Protein AF-A0A443QBY2-F1 (afdb_monomer_lite)

Organism: NCBI:txid1965070

Structure (mmCIF, N/CA/C/O backbone):
data_AF-A0A443QBY2-F1
#
_entry.id   AF-A0A443QBY2-F1
#
loop_
_atom_site.group_PDB
_atom_site.id
_atom_site.type_symbol
_atom_site.label_atom_id
_atom_site.label_alt_id
_atom_site.label_comp_id
_atom_site.label_asym_id
_atom_site.label_entity_id
_atom_site.label_seq_id
_atom_site.pdbx_PDB_ins_code
_atom_site.Cartn_x
_atom_site.Cartn_y
_atom_site.Cartn_z
_atom_site.occupancy
_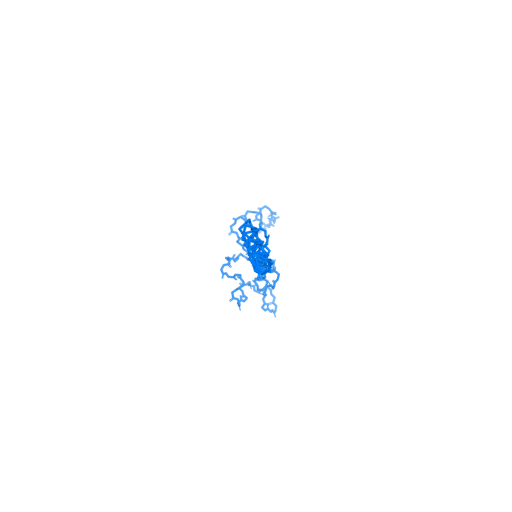atom_site.B_iso_or_equiv
_atom_site.auth_seq_id
_atom_site.auth_comp_id
_atom_site.auth_asym_id
_atom_site.auth_atom_id
_atom_site.pdbx_PDB_model_num
ATOM 1 N N . MET A 1 1 ? 29.136 24.225 -43.897 1.00 42.38 1 MET A N 1
ATOM 2 C CA . MET A 1 1 ? 27.846 24.043 -43.202 1.00 42.38 1 MET A CA 1
ATOM 3 C C . MET A 1 1 ? 28.032 22.943 -42.176 1.00 42.38 1 MET A C 1
ATOM 5 O O . MET A 1 1 ? 28.352 21.845 -42.598 1.00 42.38 1 MET A O 1
ATOM 9 N N . LEU A 1 2 ? 27.923 23.266 -40.887 1.00 33.84 2 LEU A N 1
ATOM 10 C CA . LEU A 1 2 ? 27.277 22.489 -39.815 1.00 33.84 2 LEU A CA 1
ATOM 11 C C . LEU A 1 2 ? 27.465 23.318 -38.524 1.00 33.84 2 LEU A C 1
ATOM 13 O O . LEU A 1 2 ? 28.614 23.559 -38.158 1.00 33.84 2 LEU A O 1
ATOM 17 N N . PRO A 1 3 ? 26.401 23.846 -37.892 1.00 43.53 3 PRO A N 1
ATOM 18 C CA . PRO A 1 3 ? 26.535 24.573 -36.637 1.00 43.53 3 PRO A CA 1
ATOM 19 C C . PRO A 1 3 ? 26.669 23.586 -35.472 1.00 43.53 3 PRO A C 1
ATOM 21 O O . PRO A 1 3 ? 26.006 22.549 -35.447 1.00 43.53 3 PRO A O 1
ATOM 24 N N . GLU A 1 4 ? 27.531 23.931 -34.517 1.00 43.28 4 GLU A N 1
ATOM 25 C CA . GLU A 1 4 ? 27.651 23.273 -33.217 1.00 43.28 4 GLU A CA 1
ATOM 26 C C . GLU A 1 4 ? 26.301 23.320 -32.490 1.00 43.28 4 GLU A C 1
ATOM 28 O O . GLU A 1 4 ? 25.723 24.386 -32.261 1.00 43.28 4 GLU A O 1
ATOM 33 N N . SER A 1 5 ? 25.768 22.147 -32.157 1.00 44.44 5 SER A N 1
ATOM 34 C CA . SER A 1 5 ? 24.561 22.009 -31.354 1.00 44.44 5 SER A CA 1
ATOM 35 C C . SER A 1 5 ? 24.869 22.379 -29.904 1.00 44.44 5 SER A C 1
ATOM 37 O O . SER A 1 5 ? 25.512 21.621 -29.182 1.00 44.44 5 SER A O 1
ATOM 39 N N . PHE A 1 6 ? 24.386 23.548 -29.490 1.00 41.69 6 PHE A N 1
ATOM 40 C CA . PHE A 1 6 ? 24.282 23.962 -28.097 1.00 41.69 6 PHE A CA 1
ATOM 41 C C . PHE A 1 6 ? 23.352 22.995 -27.339 1.00 41.69 6 PHE A C 1
ATOM 43 O O . PHE A 1 6 ? 22.131 23.066 -27.479 1.00 41.69 6 PHE A O 1
ATOM 50 N N . GLU A 1 7 ? 23.912 22.095 -26.527 1.00 49.81 7 GLU A N 1
ATOM 51 C CA . GLU A 1 7 ? 23.154 21.367 -25.501 1.00 49.81 7 GLU A CA 1
ATOM 52 C C . GLU A 1 7 ? 22.750 22.350 -24.391 1.00 49.81 7 GLU A C 1
ATOM 54 O O . GLU A 1 7 ? 23.513 22.644 -23.472 1.00 49.81 7 GLU A O 1
ATOM 59 N N . SER A 1 8 ? 21.535 22.896 -24.496 1.00 40.12 8 SER A N 1
ATOM 60 C CA . SER A 1 8 ? 20.907 23.667 -23.423 1.00 40.12 8 SER A CA 1
ATOM 61 C C . SER A 1 8 ? 20.247 22.722 -22.399 1.00 40.12 8 SER A C 1
ATOM 63 O O . SER A 1 8 ? 19.374 21.931 -22.774 1.00 40.12 8 SER A O 1
ATOM 65 N N . PRO A 1 9 ? 20.584 22.813 -21.098 1.00 49.19 9 PRO A N 1
ATOM 66 C CA . PRO A 1 9 ? 19.965 22.020 -20.029 1.00 49.19 9 PRO A CA 1
ATOM 67 C C . PRO A 1 9 ? 18.491 22.382 -19.752 1.00 49.19 9 PRO A C 1
ATOM 69 O O . PRO A 1 9 ? 17.819 21.691 -18.985 1.00 49.19 9 PRO A O 1
ATOM 72 N N . GLU A 1 10 ? 17.945 23.423 -20.387 1.00 43.69 10 GLU A N 1
ATOM 73 C CA . GLU A 1 10 ? 16.562 23.876 -20.174 1.00 43.69 10 GLU A CA 1
ATOM 74 C C . GLU A 1 10 ? 15.514 23.000 -20.891 1.00 43.69 10 GLU A C 1
ATOM 76 O O . GLU A 1 10 ? 14.349 22.957 -20.480 1.00 43.69 10 GLU A O 1
ATOM 81 N N . SER A 1 11 ? 15.924 22.219 -21.900 1.00 49.34 11 SER A N 1
ATOM 82 C CA . SER A 1 11 ? 15.030 21.290 -22.613 1.00 49.34 11 SER A CA 1
ATOM 83 C C . SER A 1 11 ? 14.712 20.016 -21.817 1.00 49.34 11 SER A C 1
ATOM 85 O O . SER A 1 11 ? 13.688 19.378 -22.058 1.00 49.34 11 SER A O 1
ATOM 87 N N . LEU A 1 12 ? 15.558 19.634 -20.853 1.00 50.25 12 LEU A N 1
ATOM 88 C CA . LEU A 1 12 ? 15.322 18.469 -19.988 1.00 50.25 12 LEU A CA 1
ATOM 89 C C . LEU A 1 12 ? 14.294 18.764 -18.887 1.00 50.25 12 LEU A C 1
ATOM 91 O O . LEU A 1 12 ? 13.586 17.865 -18.435 1.00 50.25 12 LEU A O 1
ATOM 95 N N . VAL A 1 13 ? 14.184 20.027 -18.472 1.00 50.03 13 VAL A N 1
ATOM 96 C CA . VAL A 1 13 ? 13.274 20.462 -17.400 1.00 50.03 13 VAL A CA 1
ATOM 97 C C . VAL A 1 13 ? 11.841 20.623 -17.914 1.00 50.03 13 VAL A C 1
ATOM 99 O O . VAL A 1 13 ? 10.887 20.347 -17.188 1.00 50.03 13 VAL A O 1
ATOM 102 N N . THR A 1 14 ? 11.672 21.002 -19.182 1.00 46.50 14 THR A N 1
ATOM 103 C CA . THR A 1 14 ? 10.359 21.125 -19.835 1.00 46.50 14 THR A CA 1
ATOM 104 C C . THR A 1 14 ? 9.808 19.785 -20.327 1.00 46.50 14 THR A C 1
ATOM 106 O O . THR A 1 14 ? 8.609 19.559 -20.180 1.00 46.50 14 THR A O 1
ATOM 109 N N . LEU A 1 15 ? 10.655 18.847 -20.774 1.00 50.59 15 LEU A N 1
ATOM 110 C CA . LEU A 1 15 ? 10.231 17.473 -21.094 1.00 50.59 15 LEU A CA 1
ATOM 111 C C . LEU A 1 15 ? 9.747 16.709 -19.849 1.00 50.59 15 LEU A C 1
ATOM 113 O O . LEU A 1 15 ? 8.799 15.933 -19.918 1.00 50.59 15 LEU A O 1
ATOM 117 N N . SER A 1 16 ? 10.331 16.989 -18.679 1.00 51.66 16 SER A N 1
ATOM 118 C CA . SER A 1 16 ? 9.906 16.414 -17.392 1.00 51.66 16 SER A CA 1
ATOM 119 C C . SER A 1 16 ? 8.456 16.767 -17.016 1.00 51.66 16 SER A C 1
ATOM 121 O O . SER A 1 16 ? 7.842 16.103 -16.185 1.00 51.66 16 SER A O 1
ATOM 123 N N . LYS A 1 17 ? 7.877 17.803 -17.640 1.00 52.81 17 LYS A N 1
ATOM 124 C CA . LYS A 1 17 ? 6.498 18.238 -17.387 1.00 52.81 17 LYS A CA 1
ATOM 125 C C . LYS A 1 17 ? 5.448 17.424 -18.156 1.00 52.81 17 LYS A C 1
ATOM 127 O O . LYS A 1 17 ? 4.280 17.475 -17.788 1.00 52.81 17 LYS A O 1
ATOM 132 N N . GLU A 1 18 ? 5.862 16.657 -19.166 1.00 61.91 18 GLU A N 1
ATOM 133 C CA . GLU A 1 18 ? 4.982 15.819 -20.000 1.00 61.91 18 GLU A CA 1
ATOM 134 C C . GLU A 1 18 ? 5.408 14.333 -20.012 1.00 61.91 18 GLU A C 1
ATOM 136 O O . GLU A 1 18 ? 4.746 13.479 -20.596 1.00 61.91 18 GLU A O 1
ATOM 141 N N . CYS A 1 19 ? 6.504 14.010 -19.319 1.00 71.62 19 CYS A N 1
ATOM 142 C CA . CYS A 1 19 ? 7.102 12.683 -19.223 1.00 71.62 19 CYS A CA 1
ATOM 143 C C . CYS A 1 19 ? 6.739 12.029 -17.884 1.00 71.62 19 CYS A C 1
ATOM 145 O O . CYS A 1 19 ? 7.216 12.452 -16.832 1.00 71.62 19 CYS A O 1
ATOM 147 N N . GLU A 1 20 ? 5.893 10.997 -17.898 1.00 82.25 20 GLU A N 1
ATOM 148 C CA . GLU A 1 20 ? 5.471 10.334 -16.657 1.00 82.25 20 GLU A CA 1
ATOM 149 C C . GLU A 1 20 ? 6.557 9.428 -16.063 1.00 82.25 20 GLU A C 1
ATOM 151 O O . GLU A 1 20 ? 6.644 9.292 -14.839 1.00 82.25 20 GLU A O 1
ATOM 156 N N . PHE A 1 21 ? 7.393 8.837 -16.921 1.00 86.12 21 PHE A N 1
ATOM 157 C CA . PHE A 1 21 ? 8.566 8.057 -16.546 1.00 86.12 21 PHE A CA 1
ATOM 158 C C . PHE A 1 21 ? 9.684 8.236 -17.579 1.00 86.12 21 PHE A C 1
ATOM 160 O O . PHE A 1 21 ? 9.456 8.063 -18.773 1.00 86.12 21 PHE A O 1
ATOM 167 N N . LEU A 1 22 ? 10.894 8.582 -17.131 1.00 87.19 22 LEU A N 1
ATOM 168 C CA . LEU A 1 22 ? 12.052 8.821 -17.996 1.00 87.19 22 LEU A CA 1
ATOM 169 C C . LEU A 1 22 ? 13.064 7.679 -17.861 1.00 87.19 22 LEU A C 1
ATOM 171 O O . LEU A 1 22 ? 13.688 7.532 -16.807 1.00 87.19 22 LEU A O 1
ATOM 175 N N . CYS A 1 23 ? 13.296 6.949 -18.952 1.00 86.75 23 CYS A N 1
ATOM 176 C CA . CYS A 1 23 ? 14.412 6.015 -19.070 1.00 86.75 23 CYS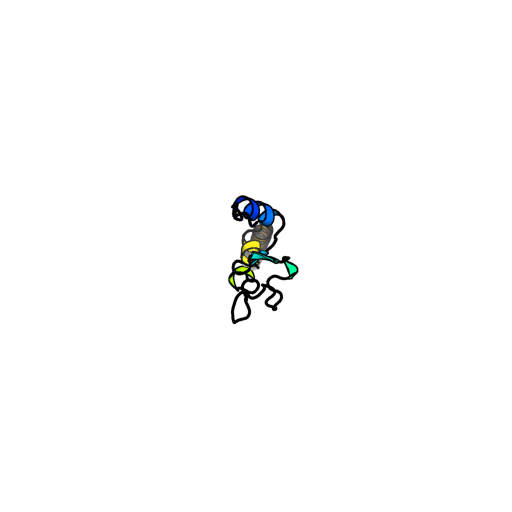 A CA 1
ATOM 177 C C . CYS A 1 23 ? 15.728 6.812 -19.046 1.00 86.75 23 CYS A C 1
ATOM 179 O O . CYS A 1 23 ? 16.002 7.639 -19.924 1.00 86.75 23 CYS A O 1
ATOM 181 N N . LYS A 1 24 ? 16.560 6.590 -18.032 1.00 82.75 24 LYS A N 1
ATOM 182 C CA . LYS A 1 24 ? 17.812 7.316 -17.791 1.00 82.75 24 LYS A CA 1
ATOM 183 C C . LYS A 1 24 ? 18.833 7.077 -18.894 1.00 82.75 24 LYS A C 1
ATOM 185 O O . LYS A 1 24 ? 19.509 8.038 -19.277 1.00 82.75 24 LYS A O 1
ATOM 190 N N . SER A 1 25 ? 18.921 5.842 -19.391 1.00 81.19 25 SER A N 1
ATOM 191 C CA . SER A 1 25 ? 19.921 5.439 -20.390 1.00 81.19 25 SER A CA 1
ATOM 192 C C . SER A 1 25 ? 19.592 5.884 -21.812 1.00 81.19 25 SER A C 1
ATOM 194 O O . SER A 1 25 ? 20.499 6.148 -22.595 1.00 81.19 25 SER A O 1
ATOM 196 N N . SER A 1 26 ? 18.311 5.978 -22.162 1.00 78.62 26 SER A N 1
ATOM 197 C CA . SER A 1 26 ? 17.876 6.304 -23.527 1.00 78.62 26 SER A CA 1
ATOM 198 C C . SER A 1 26 ? 17.246 7.690 -23.660 1.00 78.62 26 SER A C 1
ATOM 200 O O . SER A 1 26 ? 16.869 8.091 -24.759 1.00 78.62 26 SER A O 1
ATOM 202 N N . LYS A 1 27 ? 17.078 8.410 -22.541 1.00 82.38 27 LYS A N 1
ATOM 203 C CA . LYS A 1 27 ? 16.353 9.692 -22.462 1.00 82.38 27 LYS A CA 1
ATOM 204 C C . LYS A 1 27 ? 14.946 9.627 -23.073 1.00 82.38 27 LYS A C 1
ATOM 206 O O . LYS A 1 27 ? 14.410 10.637 -23.515 1.00 82.38 27 LYS A O 1
ATOM 211 N N . THR A 1 28 ? 14.349 8.435 -23.104 1.00 83.81 28 THR A N 1
ATOM 212 C CA . THR A 1 28 ? 13.016 8.195 -23.666 1.00 83.81 28 THR A CA 1
ATOM 213 C C . THR A 1 28 ? 11.957 8.281 -22.579 1.00 83.81 28 THR A C 1
ATOM 215 O O . THR A 1 28 ? 12.167 7.815 -21.461 1.00 83.81 28 THR A O 1
ATOM 218 N N . CYS A 1 29 ? 10.814 8.859 -22.928 1.00 86.44 29 CYS A N 1
ATOM 219 C CA . CYS A 1 29 ? 9.665 8.971 -22.047 1.00 86.44 29 CYS A CA 1
ATOM 220 C C . CYS A 1 29 ? 8.683 7.825 -22.264 1.00 86.44 29 CYS A C 1
ATOM 222 O O . CYS A 1 29 ? 8.294 7.537 -23.396 1.00 86.44 29 CYS A O 1
ATOM 224 N N . LEU A 1 30 ? 8.251 7.219 -21.166 1.00 85.19 30 LEU A N 1
ATOM 225 C CA . LEU A 1 30 ? 7.207 6.208 -21.118 1.00 85.19 30 LEU A CA 1
ATOM 226 C C . LEU A 1 30 ? 5.975 6.760 -20.394 1.00 85.19 30 LEU A C 1
ATOM 228 O O . LEU A 1 30 ? 6.068 7.627 -19.519 1.00 85.19 30 LEU A O 1
ATOM 232 N N . ARG A 1 31 ? 4.806 6.235 -20.773 1.00 85.69 31 ARG A N 1
ATOM 233 C CA . ARG A 1 31 ? 3.557 6.404 -20.015 1.00 85.69 31 ARG A CA 1
ATOM 234 C C . ARG A 1 31 ? 3.586 5.500 -18.787 1.00 85.69 31 ARG A C 1
ATOM 236 O O . ARG A 1 31 ? 4.186 4.430 -18.856 1.00 85.69 31 ARG A O 1
ATOM 243 N N . ARG A 1 32 ? 2.896 5.870 -17.702 1.00 82.00 32 ARG A N 1
ATOM 244 C CA . ARG A 1 32 ? 2.832 5.046 -16.477 1.00 82.00 32 ARG A CA 1
ATOM 245 C C . ARG A 1 32 ? 2.322 3.630 -16.730 1.00 82.00 32 ARG A C 1
ATOM 247 O O . ARG A 1 32 ? 2.773 2.722 -16.052 1.00 82.00 32 ARG A O 1
ATOM 254 N N . ASP A 1 33 ? 1.441 3.439 -17.709 1.00 81.75 33 ASP A N 1
ATOM 255 C CA . ASP A 1 33 ? 0.885 2.119 -18.051 1.00 81.75 33 ASP A CA 1
ATOM 256 C C . ASP A 1 33 ? 1.927 1.157 -18.656 1.00 81.75 33 ASP A C 1
ATOM 258 O O . ASP A 1 33 ? 1.698 -0.048 -18.738 1.00 81.75 33 ASP A O 1
ATOM 262 N N . LEU A 1 34 ? 3.066 1.693 -19.107 1.00 86.56 34 LEU A N 1
ATOM 263 C CA . LEU A 1 34 ? 4.207 0.936 -19.627 1.00 86.56 34 LEU A CA 1
ATOM 264 C C . LEU A 1 34 ? 5.301 0.735 -18.570 1.00 86.56 34 LEU A C 1
ATOM 266 O O . LEU A 1 34 ? 6.377 0.262 -18.896 1.00 86.56 34 LEU A O 1
ATOM 270 N N . VAL A 1 35 ? 5.066 1.145 -17.326 1.00 87.75 35 VAL A N 1
ATOM 271 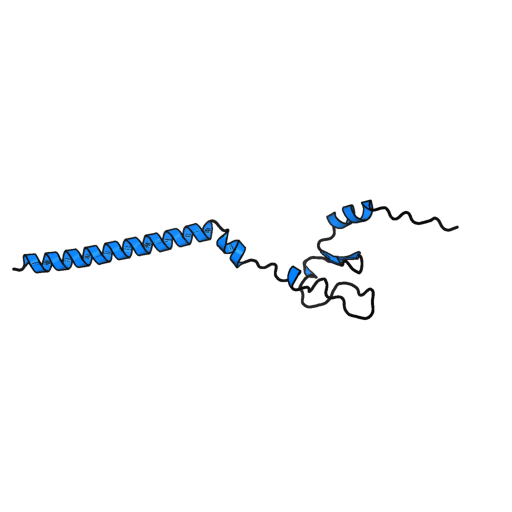C CA . VAL A 1 35 ? 6.008 0.956 -16.222 1.00 87.75 35 VAL A CA 1
ATOM 272 C C . VAL A 1 35 ? 5.468 -0.178 -15.363 1.00 87.75 35 VAL A C 1
ATOM 274 O O . VAL A 1 35 ? 4.305 -0.129 -14.957 1.00 87.75 35 VAL A O 1
ATOM 277 N N . CYS A 1 36 ? 6.298 -1.178 -15.069 1.00 88.56 36 CYS A N 1
ATOM 278 C CA . CYS A 1 36 ? 5.923 -2.347 -14.269 1.00 88.56 36 CYS A CA 1
ATOM 279 C C . CYS A 1 36 ? 4.814 -3.202 -14.896 1.00 88.56 36 CYS A C 1
ATOM 281 O O . CYS A 1 36 ? 3.924 -3.697 -14.197 1.00 88.56 36 CYS A O 1
ATOM 283 N N . ASN A 1 37 ? 4.843 -3.350 -16.221 1.00 87.56 37 ASN A N 1
ATOM 284 C CA . ASN A 1 37 ? 3.906 -4.183 -16.972 1.00 87.56 37 ASN A CA 1
ATOM 285 C C . ASN A 1 37 ? 4.477 -5.577 -17.296 1.00 87.56 37 ASN A C 1
ATOM 287 O O . ASN A 1 37 ? 3.809 -6.371 -17.965 1.00 87.56 37 ASN A O 1
ATOM 291 N N . GLY A 1 38 ? 5.682 -5.887 -16.808 1.00 86.25 38 GLY A N 1
ATOM 292 C CA . GLY A 1 38 ? 6.368 -7.157 -17.026 1.00 86.25 38 GLY A CA 1
ATOM 293 C C . GLY A 1 38 ? 7.113 -7.241 -18.359 1.00 86.25 38 GLY A C 1
ATOM 294 O O . GLY A 1 38 ? 7.627 -8.311 -18.693 1.00 86.25 38 GLY A O 1
ATOM 295 N N . PHE A 1 39 ? 7.187 -6.144 -19.117 1.00 88.19 39 PHE A N 1
ATOM 296 C CA . PHE A 1 39 ? 7.926 -6.054 -20.372 1.00 88.19 39 PHE A CA 1
ATOM 297 C C . PHE A 1 39 ? 8.905 -4.877 -20.326 1.00 88.19 39 PHE A C 1
ATOM 299 O O . PHE A 1 39 ? 8.497 -3.785 -19.969 1.00 88.19 39 PHE A O 1
ATOM 306 N N . PRO A 1 40 ? 10.173 -5.048 -20.742 1.00 88.00 40 PRO A N 1
ATOM 307 C CA . PRO A 1 40 ? 11.119 -3.938 -20.817 1.00 88.00 40 PRO A CA 1
ATOM 308 C C . PRO A 1 40 ? 10.751 -3.015 -21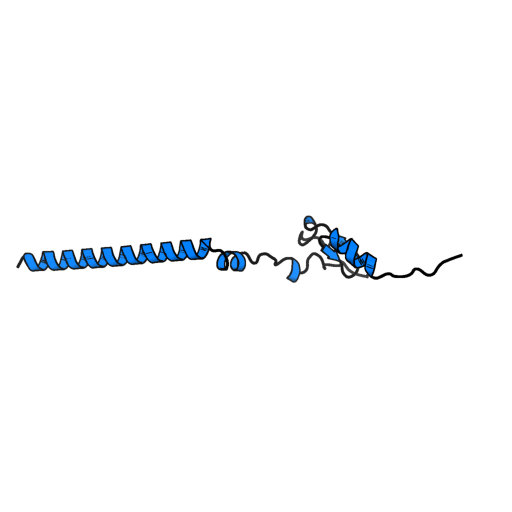.986 1.00 88.00 40 PRO A C 1
ATOM 310 O O . PRO A 1 40 ? 11.040 -3.312 -23.149 1.00 88.00 40 PRO A O 1
ATOM 313 N N . ASN A 1 41 ? 10.095 -1.898 -21.680 1.00 87.25 41 ASN A N 1
ATOM 314 C CA . ASN A 1 41 ? 9.662 -0.897 -22.654 1.00 87.25 41 ASN A CA 1
ATOM 315 C C . ASN A 1 41 ? 10.717 0.196 -22.867 1.00 87.25 41 ASN A C 1
ATOM 317 O O . ASN A 1 41 ? 10.644 0.931 -23.857 1.00 87.25 41 ASN A O 1
ATOM 321 N N . CYS A 1 42 ? 11.711 0.318 -21.978 1.00 87.62 42 CYS A N 1
ATOM 322 C CA . CYS A 1 42 ? 12.818 1.246 -22.188 1.00 87.62 42 CYS A CA 1
ATOM 323 C C . CYS A 1 42 ? 13.686 0.809 -23.387 1.00 87.62 42 CYS A C 1
ATOM 325 O O . CYS A 1 42 ? 14.205 -0.312 -23.405 1.00 87.62 42 CYS A O 1
ATOM 327 N N . PRO A 1 43 ? 13.905 1.685 -24.389 1.00 83.88 43 PRO A N 1
ATOM 328 C CA . PRO A 1 43 ? 14.709 1.328 -25.545 1.00 83.88 43 PRO A CA 1
ATOM 329 C C . PRO A 1 43 ? 16.165 1.094 -25.145 1.00 83.88 43 PRO A C 1
ATOM 331 O O . PRO A 1 43 ? 16.745 1.795 -24.313 1.00 83.88 43 PRO A O 1
ATOM 334 N N . ASN A 1 44 ? 16.745 0.070 -25.755 1.00 80.12 44 ASN A N 1
ATOM 335 C CA . ASN A 1 44 ? 18.081 -0.395 -25.447 1.00 80.12 44 ASN A CA 1
ATOM 336 C C . ASN A 1 44 ? 19.137 0.446 -26.187 1.00 80.12 44 ASN A C 1
ATOM 338 O O . ASN A 1 44 ? 19.196 0.429 -27.415 1.00 80.12 44 ASN A O 1
ATOM 342 N N . THR A 1 45 ? 19.989 1.148 -25.438 1.00 70.38 45 THR A N 1
ATOM 343 C CA . THR A 1 45 ? 21.140 1.903 -25.966 1.00 70.38 45 THR A CA 1
ATOM 344 C C . THR A 1 45 ? 22.451 1.089 -25.983 1.00 70.38 45 THR A C 1
ATOM 346 O O . THR A 1 45 ? 23.507 1.647 -26.270 1.00 70.38 45 THR A O 1
ATOM 349 N N . GLY A 1 46 ? 22.415 -0.217 -25.672 1.00 68.31 46 GLY A N 1
ATOM 350 C CA . GLY A 1 46 ? 23.575 -1.118 -25.579 1.00 68.31 46 GLY A CA 1
ATOM 351 C C . GLY A 1 46 ? 23.287 -2.583 -25.970 1.00 68.31 46 GLY A C 1
ATOM 352 O O . GLY A 1 46 ? 22.383 -2.873 -26.747 1.00 68.31 46 GLY A O 1
ATOM 353 N N . ASN A 1 47 ? 24.069 -3.540 -25.451 1.00 60.38 47 ASN A N 1
ATOM 354 C CA . ASN A 1 47 ? 24.003 -4.967 -25.833 1.00 60.38 47 ASN A CA 1
ATOM 355 C C . ASN A 1 47 ? 23.074 -5.832 -24.944 1.00 60.38 47 ASN A C 1
ATOM 357 O O . ASN A 1 47 ? 23.325 -7.024 -24.773 1.00 60.38 47 ASN A O 1
ATOM 361 N N . GLY A 1 48 ? 22.002 -5.279 -24.366 1.00 67.38 48 GLY A N 1
ATOM 362 C CA . GLY A 1 48 ? 21.056 -6.067 -23.564 1.00 67.38 48 GLY A CA 1
ATOM 363 C C . GLY A 1 48 ? 19.752 -5.336 -23.259 1.00 67.38 48 GLY A C 1
ATOM 364 O O . GLY A 1 48 ? 19.718 -4.114 -23.256 1.00 67.38 48 GLY A O 1
ATOM 365 N N . ALA A 1 49 ? 18.667 -6.072 -23.005 1.00 69.81 49 ALA A N 1
ATOM 366 C CA . ALA A 1 49 ? 17.381 -5.467 -22.649 1.00 69.81 49 ALA A CA 1
ATOM 367 C C . ALA A 1 49 ? 17.528 -4.543 -21.426 1.00 69.81 49 ALA A C 1
ATOM 369 O O . ALA A 1 49 ? 18.130 -4.937 -20.426 1.00 69.81 49 ALA A O 1
ATOM 370 N N . ASN A 1 50 ? 16.988 -3.324 -21.515 1.00 79.00 50 ASN A N 1
ATOM 371 C CA . ASN A 1 50 ? 17.044 -2.354 -20.430 1.00 79.00 50 ASN A CA 1
ATOM 372 C C . ASN A 1 50 ? 15.758 -2.444 -19.602 1.00 79.00 50 ASN A C 1
ATOM 374 O O . ASN A 1 50 ? 14.678 -2.198 -20.121 1.00 79.00 50 ASN A O 1
ATOM 378 N N . TYR A 1 51 ? 15.885 -2.817 -18.332 1.00 85.31 51 TYR A N 1
ATOM 379 C CA . TYR A 1 51 ? 14.777 -3.107 -17.411 1.00 85.31 51 TYR A CA 1
ATOM 380 C C . TYR A 1 51 ? 14.554 -1.971 -16.399 1.00 85.31 51 TYR A C 1
ATOM 382 O O . TYR A 1 51 ? 14.095 -2.192 -15.283 1.00 85.31 51 TYR A O 1
ATOM 390 N N . GLU A 1 52 ? 14.918 -0.741 -16.768 1.00 87.19 52 GLU A N 1
ATOM 391 C CA . GLU A 1 52 ? 14.765 0.449 -15.922 1.00 87.19 52 GLU A CA 1
ATOM 392 C C . GLU A 1 52 ? 13.314 0.714 -15.503 1.00 87.19 52 GLU A C 1
ATOM 394 O O . GLU A 1 52 ? 13.081 1.155 -14.379 1.00 87.19 52 GLU A O 1
ATOM 399 N N . ASP A 1 53 ? 12.357 0.441 -16.386 1.00 86.38 53 ASP A N 1
ATOM 400 C CA . ASP A 1 53 ? 10.914 0.549 -16.159 1.00 86.38 53 ASP A CA 1
ATOM 401 C C . ASP A 1 53 ? 10.324 -0.614 -15.346 1.00 86.38 53 ASP A C 1
ATOM 403 O O . ASP A 1 53 ? 9.222 -0.495 -14.819 1.00 86.38 53 ASP A O 1
ATOM 407 N N . GLU A 1 54 ? 11.081 -1.697 -15.176 1.00 87.56 54 GLU A N 1
ATOM 408 C CA . GLU A 1 54 ? 10.698 -2.908 -14.438 1.00 87.56 54 GLU A CA 1
ATOM 409 C C . GLU A 1 54 ? 11.512 -3.073 -13.141 1.00 87.56 54 GLU A C 1
ATOM 411 O O . GLU A 1 54 ? 11.563 -4.145 -12.535 1.00 87.56 54 GLU A O 1
ATOM 416 N N . LEU A 1 55 ? 12.200 -2.015 -12.700 1.00 86.88 55 LEU A N 1
ATOM 417 C CA . LEU A 1 55 ? 13.007 -2.073 -11.488 1.00 86.88 55 LEU A CA 1
ATOM 418 C C . LEU A 1 55 ? 12.115 -2.234 -10.251 1.00 86.88 55 LEU A C 1
ATOM 420 O O . LEU A 1 55 ? 11.196 -1.448 -10.020 1.00 86.88 55 LEU A O 1
ATOM 424 N N . GLU A 1 56 ? 12.487 -3.173 -9.381 1.00 80.94 56 GLU A N 1
ATOM 425 C CA . GLU A 1 56 ? 11.814 -3.450 -8.104 1.00 80.94 56 GLU A CA 1
ATOM 426 C C . GLU A 1 56 ? 11.559 -2.175 -7.276 1.00 80.94 56 GLU A C 1
ATOM 428 O O . GLU A 1 56 ? 10.497 -1.997 -6.684 1.00 80.94 56 GLU A O 1
ATOM 433 N N . SER A 1 57 ? 12.511 -1.235 -7.282 1.00 79.38 57 SER A N 1
ATOM 434 C CA . SER A 1 57 ? 12.421 0.032 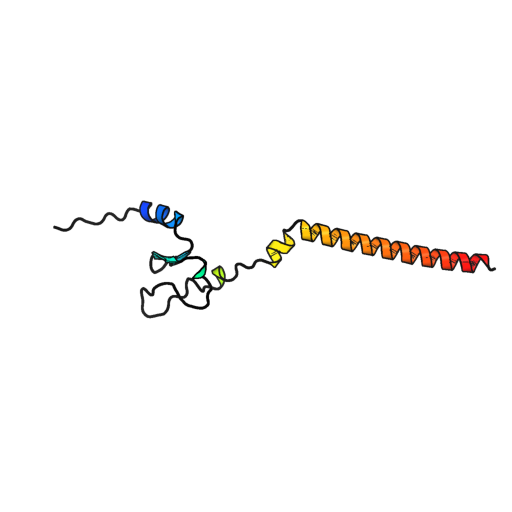-6.543 1.00 79.38 57 SER A CA 1
ATOM 435 C C . SER A 1 57 ? 11.334 0.988 -7.052 1.00 79.38 57 SER A C 1
ATOM 437 O O . SER A 1 57 ? 10.925 1.889 -6.317 1.00 79.38 57 SER A O 1
ATOM 439 N N . ILE A 1 58 ? 10.879 0.809 -8.292 1.00 80.44 58 ILE A N 1
ATOM 440 C CA . ILE A 1 58 ? 9.825 1.600 -8.935 1.00 80.44 58 ILE A CA 1
ATOM 441 C C . ILE A 1 58 ? 8.501 0.825 -8.898 1.00 80.44 58 ILE A C 1
ATOM 443 O O . ILE A 1 58 ? 7.461 1.421 -8.608 1.00 80.44 58 ILE A O 1
ATOM 447 N N . CYS A 1 59 ? 8.547 -0.495 -9.108 1.00 81.56 59 CYS A N 1
ATOM 448 C CA . CYS A 1 59 ? 7.372 -1.367 -9.160 1.00 81.56 59 CYS A CA 1
ATOM 449 C C . CYS A 1 59 ? 6.763 -1.679 -7.797 1.00 81.56 59 CYS A C 1
ATOM 451 O O . CYS A 1 59 ? 5.540 -1.780 -7.673 1.00 81.56 59 CYS A O 1
ATOM 453 N N . HIS A 1 60 ? 7.562 -1.691 -6.731 1.00 71.25 60 HIS A N 1
ATOM 454 C CA . HIS A 1 60 ? 7.045 -1.738 -5.367 1.00 71.25 60 HIS A CA 1
ATOM 455 C C . HIS A 1 60 ? 6.613 -0.357 -4.863 1.00 71.25 60 HIS A C 1
ATOM 457 O O . HIS A 1 60 ? 7.063 0.131 -3.827 1.00 71.25 60 HIS A O 1
ATOM 463 N N . LYS A 1 61 ? 5.660 0.271 -5.558 1.00 62.56 61 LYS A N 1
ATOM 464 C CA . LYS A 1 61 ? 4.946 1.449 -5.043 1.00 62.56 61 LYS A CA 1
ATOM 465 C C . LYS A 1 61 ? 3.555 1.122 -4.514 1.00 62.56 61 LYS A C 1
ATOM 467 O O . LYS A 1 61 ? 2.682 1.976 -4.509 1.00 62.56 61 LYS A O 1
ATOM 472 N N . ASN A 1 62 ? 3.368 -0.076 -3.968 1.00 58.50 62 ASN A N 1
ATOM 473 C CA . ASN A 1 62 ? 2.210 -0.370 -3.132 1.00 58.50 62 ASN A CA 1
ATOM 474 C C . ASN A 1 62 ? 2.637 -0.448 -1.676 1.00 58.50 62 ASN A C 1
ATOM 476 O O . ASN A 1 62 ? 2.651 -1.498 -1.038 1.00 58.50 62 ASN A O 1
ATOM 480 N N . SER A 1 63 ? 2.883 0.730 -1.114 1.00 59.56 63 SER A N 1
ATOM 481 C CA . SER A 1 63 ? 2.851 0.959 0.323 1.00 59.56 63 SER A CA 1
ATOM 482 C C . SER A 1 63 ? 1.402 0.898 0.833 1.00 59.56 63 SER A C 1
ATOM 484 O O . SER A 1 63 ? 0.973 1.746 1.606 1.00 59.56 63 SER A O 1
ATOM 486 N N . PHE A 1 64 ? 0.619 -0.103 0.406 1.00 64.38 64 PHE A N 1
ATOM 487 C CA . PHE A 1 64 ? -0.768 -0.289 0.832 1.00 64.38 64 PHE A CA 1
ATOM 488 C C . PHE A 1 64 ? -0.844 -0.316 2.357 1.00 64.38 64 PHE A C 1
ATOM 490 O O . PHE A 1 64 ? -1.668 0.379 2.931 1.00 64.38 64 PHE A O 1
ATOM 497 N N . LEU A 1 65 ? 0.102 -0.995 3.015 1.00 64.19 65 LEU A N 1
ATOM 498 C CA . LEU A 1 65 ? 0.229 -1.008 4.473 1.00 64.19 65 LEU A CA 1
ATOM 499 C C . LEU A 1 65 ? 0.588 0.364 5.060 1.00 64.19 65 LEU A C 1
ATOM 501 O O . LEU A 1 65 ? 0.034 0.750 6.082 1.00 64.19 65 LEU A O 1
ATOM 505 N N . LEU A 1 66 ? 1.468 1.131 4.414 1.00 63.56 66 LEU A N 1
ATOM 506 C CA . LEU A 1 66 ? 1.854 2.463 4.893 1.00 63.56 66 LEU A CA 1
ATOM 507 C C . LEU A 1 66 ? 0.705 3.471 4.723 1.00 63.56 66 LEU A C 1
ATOM 509 O O . LEU A 1 66 ? 0.465 4.293 5.604 1.00 63.56 66 LEU A O 1
ATOM 513 N N . SER A 1 67 ? -0.049 3.363 3.627 1.00 63.72 67 SER A N 1
ATOM 514 C CA . SER A 1 67 ? -1.284 4.106 3.382 1.00 63.72 67 SER A CA 1
ATOM 515 C C . SER A 1 67 ? -2.384 3.692 4.361 1.00 63.72 67 SER A C 1
ATOM 517 O O . SER A 1 67 ? -3.067 4.556 4.898 1.00 63.72 67 SER A O 1
ATOM 519 N N . LEU A 1 68 ? -2.506 2.399 4.684 1.00 61.75 68 LEU A N 1
ATOM 520 C CA . LEU A 1 68 ? -3.468 1.896 5.667 1.00 61.75 68 LEU A CA 1
ATOM 521 C C . LEU A 1 68 ? -3.168 2.431 7.075 1.00 61.75 68 LEU A C 1
ATOM 523 O O . LEU A 1 68 ? -4.074 2.900 7.755 1.00 61.75 68 LEU A O 1
ATOM 527 N N . LEU A 1 69 ? -1.897 2.402 7.494 1.00 63.09 69 LEU A N 1
ATOM 528 C CA . LEU A 1 69 ? -1.456 2.830 8.829 1.00 63.09 69 LEU A CA 1
ATOM 529 C C . LEU A 1 69 ? -1.497 4.355 9.019 1.00 63.09 69 LEU A C 1
ATOM 531 O O . LEU A 1 69 ? -1.688 4.838 10.136 1.00 63.09 69 LEU A O 1
ATOM 535 N N . THR A 1 70 ? -1.351 5.122 7.937 1.00 65.38 70 THR A N 1
ATOM 536 C CA . THR A 1 70 ? -1.469 6.592 7.960 1.00 65.38 70 THR A CA 1
ATOM 537 C C . THR A 1 70 ? -2.905 7.083 7.760 1.00 65.38 70 THR A C 1
ATOM 539 O O . THR A 1 70 ? -3.182 8.273 7.923 1.00 65.38 70 THR A O 1
ATOM 542 N N . ASN A 1 71 ? -3.850 6.186 7.462 1.00 76.75 71 ASN A N 1
ATOM 543 C CA . ASN A 1 71 ? -5.242 6.547 7.237 1.00 76.75 71 ASN A CA 1
ATOM 544 C C . ASN A 1 71 ? -5.994 6.763 8.561 1.00 76.75 71 ASN A C 1
ATOM 546 O O . ASN A 1 71 ? -6.012 5.908 9.448 1.00 76.75 71 ASN A O 1
ATOM 550 N N . LYS A 1 72 ? -6.713 7.886 8.668 1.00 81.62 72 LYS A N 1
ATOM 551 C CA . LYS A 1 72 ? -7.602 8.193 9.804 1.00 81.62 72 LYS A CA 1
ATOM 552 C C . LYS A 1 72 ? -8.689 7.132 10.011 1.00 81.62 72 LYS A C 1
ATOM 554 O O . LYS A 1 72 ? -9.123 6.912 11.140 1.00 81.62 72 LYS A O 1
ATOM 559 N N . ILE A 1 73 ? -9.103 6.459 8.938 1.00 82.31 73 ILE A N 1
ATOM 560 C CA . ILE A 1 73 ? -10.120 5.402 8.983 1.00 82.31 73 ILE A CA 1
ATOM 561 C C . ILE A 1 73 ? -9.627 4.202 9.804 1.00 82.31 73 ILE A C 1
ATOM 563 O O . ILE A 1 73 ? -10.393 3.645 10.589 1.00 82.31 73 ILE A O 1
ATOM 567 N N . PHE A 1 74 ? -8.345 3.842 9.694 1.00 84.88 74 PHE A N 1
ATOM 568 C CA . PHE A 1 74 ? -7.771 2.721 10.440 1.00 84.88 74 PHE A CA 1
ATOM 569 C C . PHE A 1 74 ? -7.805 2.972 11.953 1.00 84.88 74 PHE A C 1
ATOM 571 O O . PHE A 1 74 ? -8.296 2.137 12.711 1.00 84.88 74 PHE A O 1
ATOM 578 N N . TRP A 1 75 ? -7.377 4.161 12.388 1.00 85.81 75 TRP A N 1
ATOM 579 C CA . TRP A 1 75 ? -7.431 4.561 13.797 1.00 85.81 75 TRP A CA 1
ATOM 580 C C . TRP A 1 75 ? -8.860 4.592 14.345 1.00 85.81 75 TRP A C 1
ATOM 582 O O . TRP A 1 75 ? -9.096 4.175 15.478 1.00 85.81 75 TRP A O 1
ATOM 592 N N . SER A 1 76 ? -9.826 5.028 13.531 1.00 88.94 76 SER A N 1
ATOM 593 C CA . SER A 1 76 ? -11.241 5.030 13.910 1.00 88.94 76 SER A CA 1
ATOM 594 C C . SER A 1 76 ? -11.793 3.613 14.113 1.00 88.94 76 SER A C 1
ATOM 596 O O . SER A 1 76 ? -12.432 3.351 15.133 1.00 88.94 76 SER A O 1
ATOM 598 N N . LEU A 1 77 ? -11.497 2.678 13.203 1.00 89.62 77 LEU A N 1
ATOM 599 C CA . LEU A 1 77 ? -11.919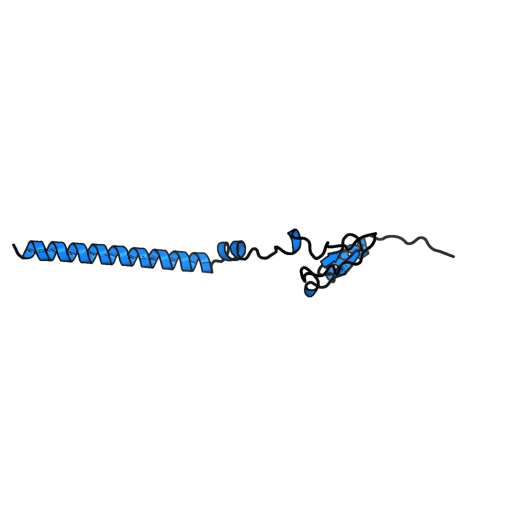 1.278 13.327 1.00 89.62 77 LEU A CA 1
ATOM 600 C C . LEU A 1 77 ? -11.254 0.572 14.516 1.00 89.62 77 LEU A C 1
ATOM 602 O O . LEU A 1 77 ? -11.922 -0.159 15.248 1.00 89.62 77 LEU A O 1
ATOM 606 N N . ALA A 1 78 ? -9.963 0.823 14.747 1.00 90.88 78 ALA A N 1
ATOM 607 C CA . ALA A 1 78 ? -9.241 0.275 15.892 1.00 90.88 78 ALA A CA 1
ATOM 608 C C . ALA A 1 78 ? -9.828 0.773 17.226 1.00 90.88 78 ALA A C 1
ATOM 610 O O . ALA A 1 78 ? -10.051 -0.025 18.138 1.00 90.88 78 ALA A O 1
ATOM 611 N N . ALA A 1 79 ? -10.146 2.068 17.328 1.00 93.19 79 ALA A N 1
ATOM 612 C CA . ALA A 1 79 ? -10.771 2.642 18.518 1.00 93.19 79 ALA A CA 1
ATOM 613 C C . ALA A 1 79 ? -12.174 2.065 18.777 1.00 93.19 79 ALA A C 1
ATOM 615 O O . ALA A 1 79 ? -12.490 1.716 19.916 1.00 93.19 79 ALA A O 1
ATOM 616 N N . LEU A 1 80 ? -12.994 1.907 17.730 1.00 94.56 80 LEU A N 1
ATOM 617 C CA . LEU A 1 80 ? -14.312 1.273 17.838 1.00 94.56 80 LEU A CA 1
ATOM 618 C C . LEU A 1 80 ? -14.199 -0.181 18.307 1.00 94.56 80 LEU A C 1
ATOM 620 O O . LEU A 1 80 ? -14.906 -0.578 19.231 1.00 94.56 80 LEU A O 1
ATOM 624 N N . SER A 1 81 ? -13.272 -0.951 17.733 1.00 94.88 81 SER A N 1
ATOM 625 C CA . SER A 1 81 ? -13.005 -2.332 18.147 1.00 94.88 81 SER A CA 1
ATOM 626 C C . SER A 1 81 ? -12.655 -2.416 19.638 1.00 94.88 81 SER A C 1
ATOM 628 O O . SER A 1 81 ? -13.307 -3.142 20.394 1.00 94.88 81 SER A O 1
ATOM 630 N N . MET A 1 82 ? -11.717 -1.588 20.105 1.00 94.88 82 MET A N 1
ATOM 631 C CA . MET A 1 82 ? -11.325 -1.549 21.518 1.00 94.88 82 MET A CA 1
ATOM 632 C C . MET A 1 82 ? -12.477 -1.147 22.444 1.00 94.88 82 MET A C 1
ATOM 634 O O . MET A 1 82 ? -12.650 -1.748 23.505 1.00 94.88 82 MET A O 1
ATOM 638 N N . LEU A 1 83 ? -13.302 -0.178 22.040 1.00 96.62 83 LEU A N 1
ATOM 639 C CA . LEU A 1 83 ? -14.481 0.228 22.805 1.00 96.62 83 LEU A CA 1
ATOM 640 C C . LEU A 1 83 ? -15.473 -0.934 22.957 1.00 96.62 83 LEU A C 1
ATOM 642 O O . LEU A 1 83 ? -15.967 -1.180 24.058 1.00 96.62 83 LEU A O 1
ATOM 646 N N . THR A 1 84 ? -15.740 -1.676 21.877 1.00 96.62 84 THR A N 1
ATOM 647 C CA . THR A 1 84 ? -16.657 -2.823 21.943 1.00 96.62 84 THR A CA 1
ATOM 648 C C . THR A 1 84 ? -16.146 -3.907 22.891 1.00 96.62 84 THR A C 1
ATOM 650 O O . THR A 1 84 ? -16.916 -4.400 23.715 1.00 96.62 84 THR A O 1
ATOM 653 N N . LEU A 1 85 ? -14.844 -4.214 22.864 1.00 96.62 85 LEU A N 1
ATOM 654 C CA . LEU A 1 85 ? -14.231 -5.184 23.775 1.00 96.62 85 LEU A CA 1
ATOM 655 C C . LEU A 1 85 ? -14.364 -4.763 25.244 1.00 96.62 85 LEU A C 1
ATOM 657 O O . LEU A 1 85 ? -14.711 -5.589 26.089 1.00 96.62 85 LEU A O 1
ATOM 661 N N . LEU A 1 86 ? -14.158 -3.480 25.554 1.00 96.62 86 LEU A N 1
ATOM 662 C CA . LEU A 1 86 ? -14.338 -2.964 26.914 1.00 96.62 86 LEU A CA 1
ATOM 663 C C . LEU A 1 86 ? -15.784 -3.119 27.396 1.00 96.62 86 LEU A C 1
ATOM 665 O O . LEU A 1 86 ? -16.009 -3.571 28.519 1.00 96.62 86 LEU A O 1
ATOM 669 N N . ILE A 1 87 ? -16.767 -2.814 26.544 1.00 97.12 87 ILE A N 1
ATOM 670 C CA . ILE A 1 87 ? -18.188 -2.994 26.874 1.00 97.12 87 ILE A CA 1
ATOM 671 C C . ILE A 1 87 ? -18.492 -4.471 27.154 1.00 97.12 87 ILE A C 1
ATOM 673 O O . ILE A 1 87 ? -19.144 -4.782 28.152 1.00 97.12 87 ILE A O 1
ATOM 677 N N . PHE A 1 88 ? -17.978 -5.392 26.333 1.00 96.88 88 PHE A N 1
ATOM 678 C CA . PHE A 1 88 ? -18.145 -6.830 26.557 1.00 96.88 88 PHE A CA 1
ATOM 679 C C . PHE A 1 88 ? -17.561 -7.288 27.900 1.00 96.88 88 PHE A C 1
ATOM 681 O O . PHE A 1 88 ? -18.213 -8.044 28.623 1.00 96.88 88 PHE A O 1
ATOM 688 N N . ILE A 1 89 ? -16.377 -6.800 28.279 1.00 96.88 89 ILE A N 1
ATOM 689 C CA . ILE A 1 89 ? -15.745 -7.127 29.567 1.00 96.88 89 ILE A CA 1
ATOM 690 C C . ILE A 1 89 ? -16.573 -6.581 30.742 1.00 96.88 89 ILE A C 1
ATOM 692 O O . ILE A 1 89 ? -16.788 -7.284 31.735 1.00 96.88 89 ILE A O 1
ATOM 696 N N . LEU A 1 90 ? -17.086 -5.353 30.637 1.00 95.94 90 LEU A N 1
ATOM 697 C CA . LEU A 1 90 ? -17.936 -4.755 31.671 1.00 95.94 90 LEU A CA 1
ATOM 698 C C . LEU A 1 90 ? -19.258 -5.516 31.831 1.00 95.94 90 LEU A C 1
ATOM 700 O O . LEU A 1 90 ? -19.670 -5.811 32.952 1.00 95.94 90 LEU A O 1
ATOM 704 N N . LEU A 1 91 ? -19.892 -5.912 30.726 1.00 96.12 91 LEU A N 1
ATOM 705 C CA . LEU A 1 91 ? -21.104 -6.732 30.763 1.00 96.12 91 LEU A CA 1
ATOM 706 C C . LEU A 1 91 ? -20.830 -8.102 31.387 1.00 96.12 91 LEU A C 1
ATOM 708 O O . LEU A 1 91 ? -21.579 -8.544 32.259 1.00 96.12 91 LEU A O 1
ATOM 712 N N . TYR A 1 92 ? -19.736 -8.752 30.992 1.00 96.31 92 TYR A N 1
ATOM 713 C CA . TYR A 1 92 ? -19.344 -10.046 31.539 1.00 96.31 92 TYR A CA 1
ATOM 714 C C . TYR A 1 92 ? -19.113 -9.977 33.055 1.00 96.31 92 TYR A C 1
ATOM 716 O O . TYR A 1 92 ? -19.663 -10.783 33.810 1.00 96.31 92 TYR A O 1
ATOM 724 N N . THR A 1 93 ? -18.359 -8.981 33.527 1.00 95.31 93 THR A N 1
ATOM 725 C CA . THR A 1 93 ? -18.086 -8.797 34.962 1.00 95.31 93 THR A CA 1
ATOM 726 C C . THR A 1 93 ? -19.351 -8.445 35.748 1.00 95.31 93 THR A C 1
ATOM 728 O O . THR A 1 93 ? -19.571 -9.007 36.823 1.00 95.31 93 THR A O 1
ATOM 731 N N . PHE A 1 94 ? -20.234 -7.606 35.197 1.00 94.88 94 PHE A N 1
ATOM 732 C CA . PHE A 1 94 ? -21.522 -7.269 35.807 1.00 94.88 94 PHE A CA 1
ATOM 733 C C . PHE A 1 94 ? -22.446 -8.487 35.938 1.00 94.88 94 PHE A C 1
ATOM 735 O O . PHE A 1 94 ? -23.022 -8.718 37.005 1.00 94.88 94 PHE A O 1
ATOM 742 N N . LEU A 1 95 ? -22.562 -9.310 34.891 1.00 92.62 95 LEU A N 1
ATOM 743 C CA . LEU A 1 95 ? -23.340 -10.553 34.937 1.00 92.62 95 LEU A CA 1
ATOM 744 C C . LEU A 1 95 ? -22.787 -11.514 35.992 1.00 92.62 95 LEU A C 1
ATOM 746 O O . LEU A 1 95 ? -23.550 -12.088 36.773 1.00 92.62 95 LEU A O 1
ATOM 750 N N . ARG A 1 96 ? -21.459 -11.638 36.069 1.00 92.19 96 ARG A N 1
ATOM 751 C CA . ARG A 1 96 ? -20.773 -12.482 37.055 1.00 92.19 96 ARG A CA 1
ATOM 752 C C . ARG A 1 96 ? -21.009 -11.983 38.482 1.00 92.19 96 ARG A C 1
ATOM 754 O O . ARG A 1 96 ? -21.277 -12.789 39.373 1.00 92.19 96 ARG A O 1
ATOM 761 N N . PHE A 1 97 ? -20.992 -10.668 38.693 1.00 89.75 97 PHE A N 1
ATOM 762 C CA . PHE A 1 97 ? -21.314 -10.049 39.978 1.00 89.75 97 PHE A CA 1
ATOM 763 C C . PHE A 1 97 ? -22.783 -10.256 40.367 1.00 89.75 97 PHE A C 1
ATOM 765 O O . PHE A 1 97 ? -23.079 -10.649 41.496 1.00 89.75 97 PHE A O 1
ATOM 772 N N . LYS A 1 98 ? -23.717 -10.074 39.424 1.00 88.44 98 LYS A N 1
ATOM 773 C CA . LYS A 1 98 ? -25.147 -10.322 39.648 1.00 88.44 98 LYS A CA 1
ATOM 774 C C . LYS A 1 98 ? -25.413 -11.783 40.010 1.00 88.44 98 LYS A C 1
ATOM 776 O O . LYS A 1 98 ? -26.191 -12.045 40.926 1.00 88.44 98 LYS A O 1
ATOM 781 N N . HIS A 1 99 ? -24.753 -12.726 39.338 1.00 83.38 99 HIS A N 1
ATOM 782 C CA . HIS A 1 99 ? -24.845 -14.148 39.662 1.00 83.38 99 HIS A CA 1
ATOM 783 C C . HIS A 1 99 ? -24.340 -14.441 41.084 1.00 83.38 99 HIS A C 1
ATOM 785 O O . HIS A 1 99 ? -25.004 -15.146 41.841 1.00 83.38 99 HIS A O 1
ATOM 791 N N . PHE A 1 100 ? -23.206 -13.852 41.478 1.00 81.75 100 PHE A N 1
ATOM 792 C CA . PHE A 1 100 ? -22.664 -14.001 42.831 1.00 81.75 100 PHE A CA 1
ATOM 793 C C . PHE A 1 100 ? -23.609 -13.427 43.897 1.00 81.75 100 PHE A C 1
ATOM 795 O O . PHE A 1 100 ? -23.913 -14.092 44.884 1.00 81.75 100 PHE A O 1
ATOM 802 N N . ARG A 1 101 ? -24.165 -12.232 43.661 1.00 80.00 101 ARG A N 1
ATOM 803 C CA . ARG A 1 101 ? -25.136 -11.608 44.570 1.00 80.00 101 ARG A CA 1
ATOM 804 C C . ARG A 1 101 ? -26.434 -12.412 44.679 1.00 80.00 101 ARG A C 1
ATOM 806 O O . ARG A 1 101 ? -26.961 -12.560 45.774 1.00 80.00 101 ARG A O 1
ATOM 813 N N . LYS A 1 102 ? -26.929 -12.973 43.567 1.00 79.25 102 LYS A N 1
ATOM 814 C CA . LYS A 1 102 ? -28.107 -13.856 43.575 1.00 79.25 102 LYS A CA 1
ATOM 815 C C . LYS A 1 102 ? -27.870 -15.096 44.441 1.00 79.25 102 LYS A C 1
ATOM 817 O O . LYS A 1 102 ? -28.770 -15.480 45.175 1.00 79.25 102 LYS A O 1
ATOM 822 N N . LYS A 1 103 ? -26.671 -15.685 44.382 1.00 74.56 103 LYS A N 1
ATOM 823 C CA . LYS A 1 103 ? -26.300 -16.842 45.208 1.00 74.56 103 LYS A CA 1
ATOM 824 C C . LYS A 1 103 ? -26.252 -16.500 46.704 1.00 74.56 103 LYS A C 1
ATOM 826 O O . LYS A 1 103 ? -26.710 -17.300 47.508 1.00 74.56 103 LYS A O 1
ATOM 831 N N . ASN A 1 104 ? -25.754 -15.316 47.068 1.00 70.94 104 ASN A N 1
ATOM 832 C CA . ASN A 1 104 ? -25.668 -14.892 48.472 1.00 70.94 104 ASN A CA 1
ATOM 833 C C . ASN A 1 104 ? -27.026 -14.539 49.098 1.00 70.94 104 ASN A C 1
ATOM 835 O O . ASN A 1 104 ? -27.174 -14.684 50.299 1.00 70.94 104 ASN A O 1
ATOM 839 N N . ASN A 1 105 ? -28.012 -14.102 48.309 1.00 69.12 105 ASN A N 1
ATOM 840 C CA . ASN A 1 105 ? -29.358 -13.780 48.807 1.00 69.12 105 ASN A CA 1
ATOM 841 C C . ASN A 1 105 ? -30.267 -15.016 49.000 1.00 69.12 105 ASN A C 1
ATOM 843 O O . ASN A 1 105 ? -31.435 -14.851 49.342 1.00 69.12 105 ASN A O 1
ATOM 847 N N . GLN A 1 106 ? -29.789 -16.226 48.686 1.00 60.00 106 GLN A N 1
ATOM 848 C CA . GLN A 1 106 ? -30.531 -17.483 48.880 1.00 60.00 106 GLN A CA 1
ATOM 849 C C . GLN A 1 106 ? -30.068 -18.285 50.111 1.00 60.00 106 GLN A C 1
ATOM 851 O O . GLN A 1 106 ? -30.560 -19.393 50.315 1.00 60.00 106 GLN A O 1
ATOM 856 N N . PHE A 1 107 ? -29.146 -17.733 50.902 1.00 50.66 107 PHE A N 1
ATOM 857 C CA . PHE A 1 107 ? -28.809 -18.181 52.256 1.00 50.66 107 PHE A CA 1
ATOM 858 C C . PHE A 1 107 ? -29.384 -17.190 53.268 1.00 50.66 107 PHE A C 1
ATOM 860 O O . PHE A 1 107 ? -29.737 -17.647 54.374 1.00 50.66 107 PHE A O 1
#

Sequence (107 aa):
MLPESFESPESLVTLSKECEFLCKSSKTCLRRDLVCNGFPNCPNTGNGANYEDELESICHKNSFLLSLLTNKIFWSLAALSMLTLLIFILLYTFLRFKHFRKKNNQF

InterPro domains:
  IPR002172 Low-density lipoprotein (LDL) receptor class A repeat [SM00192] (18-61)
  IPR036055 LDL receptor-like superfamily [G3DSA:4.10.400.10] (21-64)

Secondary structure (DSSP, 8-state):
--------THHHHHHTTT-SEE-TTT--EE-GGGSSSSS--BPPSSSS-B-GGG-HHHH----HHHHHHH-HHHHHHHHHHHHHHHHHHHHHHHHHHHHHHHHHTT-

Foldseek 3Di:
DDDDDPPDPVVLVVVVVVAPDADPVQRDGDDLCQACPPDQPDDDPDDDRDCPSNDPVNNPPCPVVVCLVPDPVNVVVVVVVVVVVVVVVVVVVVVVVVVVVVVVVVD

Radius of gyration: 31.39 Å; chains: 1; bounding box: 58×43×96 Å

pLDDT: mean 76.04, std 16.78, range [33.84, 97.12]